Protein AF-A0A928VZV8-F1 (afdb_monomer_lite)

Radius of gyration: 18.61 Å; chains: 1; bounding box: 42×43×53 Å

Structure (mmCIF, N/CA/C/O backbone):
data_AF-A0A928VZV8-F1
#
_entry.id   AF-A0A928VZV8-F1
#
loop_
_atom_site.group_PDB
_atom_site.id
_atom_site.type_symbol
_atom_site.label_atom_id
_atom_site.label_alt_id
_atom_site.label_comp_id
_atom_site.label_asym_id
_atom_site.label_entity_id
_atom_site.label_seq_id
_atom_site.pdbx_PDB_ins_code
_atom_site.Cartn_x
_atom_site.Cartn_y
_atom_site.Cartn_z
_atom_site.occupancy
_atom_site.B_iso_or_equiv
_atom_site.auth_seq_id
_atom_site.auth_comp_id
_atom_site.auth_asym_id
_atom_site.auth_atom_id
_atom_site.pdbx_PDB_model_num
ATOM 1 N N . MET A 1 1 ? 14.884 25.981 -37.823 1.00 45.12 1 MET A N 1
ATOM 2 C CA . MET A 1 1 ? 15.821 24.951 -38.321 1.00 45.12 1 MET A CA 1
ATOM 3 C C . MET A 1 1 ? 16.487 24.314 -37.112 1.00 45.12 1 MET A C 1
ATOM 5 O O . MET A 1 1 ? 17.238 25.005 -36.440 1.00 45.12 1 MET A O 1
ATOM 9 N N . LEU A 1 2 ? 16.157 23.064 -36.769 1.00 53.84 2 LEU A N 1
ATOM 10 C CA . LEU A 1 2 ? 16.894 22.357 -35.717 1.00 53.84 2 LEU A CA 1
ATOM 11 C C . LEU A 1 2 ? 18.302 22.020 -36.240 1.00 53.84 2 LEU A C 1
ATOM 13 O O . LEU A 1 2 ? 18.408 21.544 -37.375 1.00 53.84 2 LEU A O 1
ATOM 17 N N . PRO A 1 3 ? 19.371 22.267 -35.464 1.00 58.59 3 PRO A N 1
ATOM 18 C CA . PRO A 1 3 ? 20.713 21.875 -35.865 1.00 58.59 3 PRO A CA 1
ATOM 19 C C . PRO A 1 3 ? 20.757 20.353 -36.040 1.00 58.59 3 PRO A C 1
ATOM 21 O O . PRO A 1 3 ? 20.327 19.602 -35.164 1.00 58.59 3 PRO A O 1
ATOM 24 N N . LYS A 1 4 ? 21.251 19.890 -37.194 1.00 60.06 4 LYS A N 1
ATOM 25 C CA . LYS A 1 4 ? 21.503 18.467 -37.436 1.00 60.06 4 LYS A CA 1
ATOM 26 C C . LYS A 1 4 ? 22.603 18.026 -36.473 1.00 60.06 4 LYS A C 1
ATOM 28 O O . LYS A 1 4 ? 23.766 18.363 -36.681 1.00 60.06 4 LYS A O 1
ATOM 33 N N . LEU A 1 5 ? 22.231 17.312 -35.411 1.00 60.09 5 LEU A N 1
ATOM 34 C CA . LEU A 1 5 ? 23.196 16.681 -34.515 1.00 60.09 5 LEU A CA 1
ATOM 35 C C . L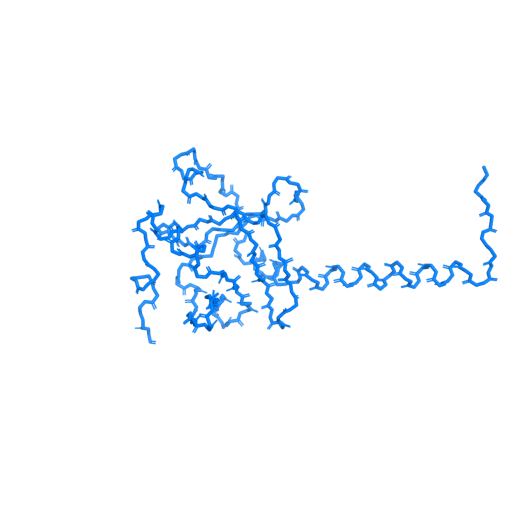EU A 1 5 ? 24.108 15.755 -35.345 1.00 60.09 5 LEU A C 1
ATOM 37 O O . LEU A 1 5 ? 23.586 14.970 -36.148 1.00 60.09 5 LEU A O 1
ATOM 41 N N . PRO A 1 6 ? 25.438 15.814 -35.169 1.00 64.44 6 PRO A N 1
ATOM 42 C CA . PRO A 1 6 ? 26.357 14.936 -35.883 1.00 64.44 6 PRO A CA 1
ATOM 43 C C . PRO A 1 6 ? 26.081 13.467 -35.513 1.00 64.44 6 PRO A C 1
ATOM 45 O O . PRO A 1 6 ? 25.949 13.124 -34.340 1.00 64.44 6 PRO A O 1
ATOM 48 N N . PHE A 1 7 ? 25.986 12.574 -36.503 1.00 56.41 7 PHE A N 1
ATOM 49 C CA . PHE A 1 7 ? 26.092 11.121 -36.280 1.00 56.41 7 PHE A CA 1
ATOM 50 C C . PHE A 1 7 ? 27.451 10.869 -35.606 1.00 56.41 7 PHE A C 1
ATOM 52 O O . PHE A 1 7 ? 28.440 11.328 -36.177 1.00 56.41 7 PHE A O 1
ATOM 59 N N . PRO A 1 8 ? 27.568 10.253 -34.406 1.00 63.66 8 PRO A N 1
ATOM 60 C CA . PRO A 1 8 ? 26.721 9.244 -33.739 1.00 63.66 8 PRO A CA 1
ATOM 61 C C . PRO A 1 8 ? 25.884 9.750 -32.543 1.00 63.66 8 PRO A C 1
ATOM 63 O O . PRO A 1 8 ? 25.265 8.960 -31.826 1.00 63.66 8 PRO A O 1
ATOM 66 N N . LEU A 1 9 ? 25.856 11.061 -32.311 1.00 68.50 9 LEU A N 1
ATOM 67 C CA . LEU A 1 9 ? 25.269 11.688 -31.123 1.00 68.50 9 LEU A CA 1
ATOM 68 C C . LEU A 1 9 ? 23.745 11.444 -31.035 1.00 68.50 9 LEU A C 1
ATOM 70 O O . LEU A 1 9 ? 23.211 11.279 -29.943 1.00 68.50 9 LEU A O 1
ATOM 74 N N . ASN A 1 10 ? 23.067 11.288 -32.181 1.00 73.75 10 ASN A N 1
ATOM 75 C CA . ASN A 1 10 ? 21.650 10.894 -32.259 1.00 73.75 10 ASN A CA 1
ATOM 76 C C . ASN A 1 10 ? 21.382 9.463 -31.766 1.00 73.75 10 ASN A C 1
ATOM 78 O O . ASN A 1 10 ? 20.370 9.225 -31.115 1.00 73.75 10 ASN A O 1
ATOM 82 N N . ILE A 1 11 ? 22.276 8.513 -32.065 1.00 80.94 11 ILE A N 1
ATOM 83 C CA . ILE A 1 11 ? 22.120 7.106 -31.662 1.00 80.94 11 ILE A CA 1
ATOM 84 C C . ILE A 1 11 ? 22.335 6.981 -30.154 1.00 80.94 11 ILE A C 1
ATOM 86 O O . ILE A 1 11 ? 21.543 6.339 -29.471 1.00 80.94 11 ILE A O 1
ATOM 90 N N . VAL A 1 12 ? 23.362 7.654 -29.625 1.00 82.75 12 VAL A N 1
ATOM 91 C CA . VAL A 1 12 ? 23.637 7.694 -28.181 1.00 82.75 12 VAL A CA 1
ATOM 92 C C . VAL A 1 12 ? 22.491 8.370 -27.426 1.00 82.75 12 VAL A C 1
ATOM 94 O O . VAL A 1 12 ? 22.046 7.844 -26.409 1.00 82.75 12 VAL A O 1
ATOM 97 N N . LEU A 1 13 ? 21.965 9.488 -27.938 1.00 84.06 13 LEU A N 1
ATOM 98 C CA . LEU A 1 13 ? 20.814 10.169 -27.343 1.00 84.06 13 LEU A CA 1
ATOM 99 C C . LEU A 1 13 ? 19.559 9.286 -27.359 1.00 84.06 13 LEU A C 1
ATOM 101 O O . LEU A 1 13 ? 18.855 9.210 -26.356 1.00 84.06 13 LEU A O 1
ATOM 105 N N . PHE A 1 14 ? 19.299 8.586 -28.466 1.00 85.75 14 PHE A N 1
ATOM 106 C CA . PHE A 1 14 ? 18.178 7.654 -28.569 1.00 85.75 14 PHE A CA 1
ATOM 107 C C . PHE A 1 14 ? 18.310 6.489 -27.580 1.00 85.75 14 PHE A C 1
ATOM 109 O O . PHE A 1 14 ? 17.363 6.200 -26.857 1.00 85.75 14 PHE A O 1
ATOM 116 N N . LEU A 1 15 ? 19.490 5.866 -27.485 1.00 86.31 15 LEU A N 1
ATOM 117 C CA . LEU A 1 15 ? 19.774 4.807 -26.510 1.00 86.31 15 LEU A CA 1
ATOM 118 C C . LEU A 1 15 ? 19.626 5.300 -25.066 1.00 86.31 15 LEU A C 1
ATOM 120 O O . LEU A 1 15 ? 19.030 4.605 -24.248 1.00 86.31 15 LEU A O 1
ATOM 124 N N . ALA A 1 16 ? 20.114 6.502 -24.753 1.00 85.62 16 ALA A N 1
ATOM 125 C CA . ALA A 1 16 ? 19.969 7.094 -23.427 1.00 85.62 16 ALA A CA 1
ATOM 126 C C . ALA A 1 16 ? 18.494 7.340 -23.077 1.00 85.62 16 ALA A C 1
ATOM 128 O O . ALA A 1 16 ? 18.045 6.948 -22.002 1.00 85.62 16 ALA A O 1
ATOM 129 N N . LEU A 1 17 ? 17.720 7.923 -23.996 1.00 86.44 17 LEU A N 1
ATOM 130 C CA . LEU A 1 17 ? 16.282 8.135 -23.810 1.00 86.44 17 LEU A CA 1
ATOM 131 C C . LEU A 1 17 ? 15.525 6.812 -23.672 1.00 86.44 17 LEU A C 1
ATOM 133 O O . LEU A 1 17 ? 14.652 6.699 -22.816 1.00 86.44 17 LEU A O 1
ATOM 137 N N . PHE A 1 18 ? 15.884 5.801 -24.463 1.00 86.44 18 PHE A N 1
ATOM 138 C CA . PHE A 1 18 ? 15.293 4.470 -24.393 1.00 86.44 18 PHE A CA 1
ATOM 139 C C . PHE A 1 18 ? 15.566 3.804 -23.040 1.00 86.44 18 PHE A C 1
ATOM 141 O O . PHE A 1 18 ? 14.638 3.340 -22.386 1.00 86.44 18 PHE A O 1
ATOM 148 N N . LEU A 1 19 ? 16.814 3.817 -22.563 1.00 84.94 19 LEU A N 1
ATOM 149 C CA . LEU A 1 19 ? 17.170 3.258 -21.256 1.00 84.94 19 LEU A CA 1
ATOM 150 C C . LEU A 1 19 ? 16.485 3.999 -20.103 1.00 84.94 19 LEU A C 1
ATOM 152 O O . LEU A 1 19 ? 16.002 3.359 -19.170 1.00 84.94 19 LEU A O 1
ATOM 156 N N . LEU A 1 20 ? 16.394 5.330 -20.177 1.00 82.12 20 LEU A N 1
ATOM 157 C CA . LEU A 1 20 ? 15.661 6.129 -19.193 1.00 82.12 20 LEU A CA 1
ATOM 158 C C . LEU A 1 20 ? 14.166 5.794 -19.199 1.00 82.12 20 LEU A C 1
ATOM 160 O O . LEU A 1 20 ? 13.581 5.624 -18.131 1.00 82.12 20 LEU A O 1
ATOM 164 N N . PHE A 1 21 ? 13.562 5.642 -20.379 1.00 80.75 21 PHE A N 1
ATOM 165 C CA . PHE A 1 21 ? 12.158 5.266 -20.517 1.00 80.75 21 PHE A CA 1
ATOM 166 C C . PHE A 1 21 ? 11.882 3.868 -19.951 1.00 80.75 21 PHE A C 1
ATOM 168 O O . PHE A 1 21 ? 10.964 3.701 -19.153 1.00 80.75 21 PHE A O 1
ATOM 175 N N . PHE A 1 22 ? 12.701 2.869 -20.286 1.00 77.25 22 PHE A N 1
ATOM 176 C CA . PHE A 1 22 ? 12.541 1.520 -19.738 1.00 77.25 22 PHE A CA 1
ATOM 177 C C . PHE A 1 22 ? 12.768 1.486 -18.226 1.00 77.25 22 PHE A C 1
ATOM 179 O O . PHE A 1 22 ? 11.971 0.883 -17.513 1.00 77.25 22 PHE A O 1
ATOM 186 N N . SER A 1 23 ? 13.793 2.178 -17.720 1.00 74.50 23 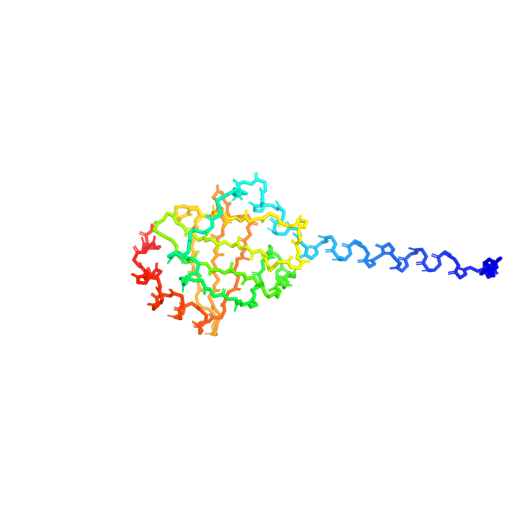SER A N 1
ATOM 187 C CA . SER A 1 23 ? 14.034 2.313 -16.276 1.00 74.50 23 SER A CA 1
ATOM 188 C C . SER A 1 23 ? 12.821 2.917 -15.557 1.00 74.50 23 SER A C 1
ATOM 190 O O . SER A 1 23 ? 12.379 2.405 -14.526 1.00 74.50 23 SER A O 1
ATOM 192 N N . TRP A 1 24 ? 12.212 3.946 -16.152 1.00 73.44 24 TRP A N 1
ATOM 193 C CA . TRP A 1 24 ? 10.980 4.545 -15.650 1.00 73.44 24 TRP A CA 1
ATOM 194 C C . TRP A 1 24 ? 9.812 3.549 -15.627 1.00 73.44 24 TRP A C 1
ATOM 196 O O . TRP A 1 24 ? 9.155 3.410 -14.596 1.00 73.44 24 TRP A O 1
ATOM 206 N N . VAL A 1 25 ? 9.578 2.810 -16.716 1.00 71.69 25 VAL A N 1
ATOM 207 C CA . VAL A 1 25 ? 8.499 1.808 -16.802 1.00 71.69 25 VAL A CA 1
ATOM 208 C C . VAL A 1 25 ? 8.685 0.699 -15.763 1.00 71.69 25 VAL A C 1
ATOM 210 O O . VAL A 1 25 ? 7.748 0.385 -15.031 1.00 71.69 25 VAL A O 1
ATOM 213 N N . PHE A 1 26 ? 9.898 0.153 -15.629 1.00 69.44 26 PHE A N 1
ATOM 214 C CA . PHE A 1 26 ? 10.187 -0.891 -14.642 1.00 69.44 26 PHE A CA 1
ATOM 215 C C . PHE A 1 26 ? 9.975 -0.410 -13.205 1.00 69.44 26 PHE A C 1
ATOM 217 O O . PHE A 1 26 ? 9.454 -1.164 -12.386 1.00 69.44 26 PHE A O 1
ATOM 224 N N . SER A 1 27 ? 10.296 0.853 -12.905 1.00 67.75 27 SER A N 1
ATOM 225 C CA . SER A 1 27 ? 10.070 1.424 -11.570 1.00 67.75 27 SER A CA 1
ATOM 226 C C . SER A 1 27 ? 8.590 1.483 -11.163 1.00 67.75 27 SER A C 1
ATOM 228 O O . SER A 1 27 ? 8.286 1.545 -9.972 1.00 67.75 27 SER A O 1
ATOM 230 N N . GLN A 1 28 ? 7.671 1.437 -12.137 1.00 73.06 28 GLN A N 1
ATOM 231 C CA . GLN A 1 28 ? 6.226 1.484 -11.914 1.00 73.06 28 GLN A CA 1
ATOM 232 C C . GLN A 1 28 ? 5.532 0.115 -11.993 1.00 73.06 28 GLN A C 1
ATOM 234 O O . GLN A 1 28 ? 4.343 0.026 -11.685 1.00 73.06 28 GLN A O 1
ATOM 239 N N . ALA A 1 29 ? 6.247 -0.950 -12.371 1.00 75.62 29 ALA A N 1
ATOM 240 C CA . ALA A 1 29 ? 5.663 -2.260 -12.670 1.00 75.62 29 ALA A CA 1
ATOM 241 C C . ALA A 1 29 ? 4.802 -2.818 -11.522 1.00 75.62 29 ALA A C 1
ATOM 243 O O . ALA A 1 29 ? 3.681 -3.258 -11.760 1.00 75.62 29 ALA A O 1
ATOM 244 N N . GLY A 1 30 ? 5.263 -2.699 -10.271 1.00 78.94 30 GLY A N 1
ATOM 245 C CA . GLY A 1 30 ? 4.505 -3.177 -9.107 1.00 78.94 30 GLY A CA 1
ATOM 246 C C . GLY A 1 30 ? 3.165 -2.460 -8.904 1.00 78.94 30 GLY A C 1
ATOM 247 O O . GLY A 1 30 ? 2.208 -3.069 -8.435 1.00 78.94 30 GLY A O 1
ATOM 248 N N . TRP A 1 31 ? 3.054 -1.182 -9.288 1.00 84.62 31 TRP A N 1
ATOM 249 C CA . TRP A 1 31 ? 1.766 -0.484 -9.241 1.00 84.62 31 TRP A CA 1
ATOM 250 C C . TRP A 1 31 ? 0.831 -0.971 -10.343 1.00 84.62 31 TRP A C 1
ATOM 252 O O . TRP A 1 31 ? -0.347 -1.187 -10.080 1.00 84.62 31 TRP A O 1
ATOM 262 N N . TYR A 1 32 ? 1.335 -1.148 -11.567 1.00 82.56 32 TYR A N 1
ATOM 263 C CA . TYR A 1 32 ? 0.512 -1.622 -12.681 1.00 82.56 32 TYR A CA 1
ATOM 264 C C . TYR A 1 32 ? -0.040 -3.028 -12.426 1.00 82.56 32 TYR A C 1
ATOM 266 O O . TYR A 1 32 ? -1.229 -3.242 -12.642 1.00 82.56 32 TYR A O 1
ATOM 274 N N . GLU A 1 33 ? 0.764 -3.937 -11.869 1.00 84.12 33 GLU A N 1
ATOM 275 C CA . GLU A 1 33 ? 0.296 -5.270 -11.462 1.00 84.12 33 GLU A CA 1
ATOM 276 C C . GLU A 1 33 ? -0.844 -5.185 -10.432 1.00 84.12 33 GLU A C 1
ATOM 278 O O . GLU A 1 33 ? -1.866 -5.859 -10.560 1.00 84.12 33 GLU A O 1
ATOM 283 N N . LEU A 1 34 ? -0.720 -4.306 -9.430 1.00 86.75 34 LEU A N 1
ATOM 284 C CA . LEU A 1 34 ? -1.803 -4.074 -8.471 1.00 86.75 34 LEU A CA 1
ATOM 285 C C . LEU A 1 34 ? -3.019 -3.402 -9.121 1.00 86.75 34 LEU A C 1
ATOM 287 O O . LEU A 1 34 ? -4.150 -3.694 -8.743 1.00 86.75 34 LEU A O 1
ATOM 291 N N . ALA A 1 35 ? -2.816 -2.516 -10.094 1.00 87.50 35 ALA A N 1
ATOM 292 C CA . ALA A 1 35 ? -3.886 -1.822 -10.800 1.00 87.50 35 ALA A CA 1
ATOM 293 C C . ALA A 1 35 ? -4.724 -2.749 -11.680 1.00 87.50 35 ALA A C 1
ATOM 295 O O . ALA A 1 35 ? -5.925 -2.521 -11.824 1.00 87.50 35 ALA A O 1
ATOM 296 N N . GLU A 1 36 ? -4.138 -3.798 -12.250 1.00 86.50 36 GLU A N 1
ATOM 297 C CA . GLU A 1 36 ? -4.902 -4.780 -13.022 1.00 86.50 36 GLU A CA 1
ATOM 298 C C . GLU A 1 36 ? -5.986 -5.461 -12.175 1.00 86.50 36 GLU A C 1
ATOM 300 O O . GLU A 1 36 ? -7.082 -5.712 -12.677 1.00 86.50 36 GLU A O 1
ATOM 305 N N . LEU A 1 37 ? -5.717 -5.672 -10.883 1.00 89.31 37 LEU A N 1
ATOM 306 C CA . LEU A 1 37 ? -6.608 -6.394 -9.971 1.00 89.31 37 LEU A CA 1
ATOM 307 C C . LEU A 1 37 ? -7.442 -5.485 -9.065 1.00 89.31 37 LEU A C 1
ATOM 309 O O . LEU A 1 37 ? -8.618 -5.751 -8.831 1.00 89.31 37 LEU A O 1
ATOM 313 N N . TYR A 1 38 ? -6.841 -4.413 -8.553 1.00 90.00 38 TYR A N 1
ATOM 314 C CA . TYR A 1 38 ? -7.381 -3.619 -7.446 1.00 90.00 38 TYR A CA 1
ATOM 315 C C . TYR A 1 38 ? -7.695 -2.171 -7.825 1.00 90.00 38 TYR A C 1
ATOM 317 O O . TYR A 1 38 ? -7.987 -1.365 -6.935 1.00 90.00 38 TYR A O 1
ATOM 325 N N . LYS A 1 39 ? -7.637 -1.805 -9.117 1.00 90.56 39 LYS A N 1
ATOM 326 C CA . LYS A 1 39 ? -8.035 -0.458 -9.554 1.00 90.56 39 LYS A CA 1
ATOM 327 C C . LYS A 1 39 ? -9.439 -0.130 -9.067 1.00 90.56 39 LYS A C 1
ATOM 329 O O . LYS A 1 39 ? -10.365 -0.934 -9.170 1.00 90.56 39 LYS A O 1
ATOM 334 N N . THR A 1 40 ? -9.604 1.087 -8.578 1.00 86.69 40 THR A N 1
ATOM 335 C CA . THR A 1 40 ? -10.882 1.560 -8.070 1.00 86.69 40 THR A CA 1
ATOM 336 C C . THR A 1 40 ? -11.197 2.959 -8.570 1.00 86.69 40 THR A C 1
ATOM 338 O O . THR A 1 40 ? -10.317 3.801 -8.724 1.00 86.69 40 THR A O 1
ATOM 341 N N . ASN A 1 41 ? -12.488 3.208 -8.787 1.00 82.44 41 ASN A N 1
ATOM 342 C CA . ASN A 1 41 ? -13.030 4.533 -9.093 1.00 82.44 41 ASN A CA 1
ATOM 343 C C . ASN A 1 41 ? -13.607 5.217 -7.846 1.00 82.44 41 ASN A C 1
ATOM 345 O O . ASN A 1 41 ? -14.260 6.257 -7.957 1.00 82.44 41 ASN A O 1
ATOM 349 N N . ILE A 1 42 ? -13.421 4.620 -6.663 1.00 79.12 42 ILE A N 1
ATOM 350 C CA . ILE A 1 42 ? -13.915 5.175 -5.407 1.00 79.12 42 ILE A CA 1
ATOM 351 C C . ILE A 1 42 ? -13.206 6.504 -5.158 1.00 79.12 42 ILE A C 1
ATOM 353 O O . ILE A 1 42 ? -12.004 6.555 -4.903 1.00 79.12 42 ILE A O 1
ATOM 357 N N . LYS A 1 43 ? -13.979 7.587 -5.211 1.00 71.50 43 LYS A N 1
ATOM 358 C CA . LYS A 1 43 ? -13.554 8.888 -4.708 1.00 71.50 43 LYS A CA 1
ATOM 359 C C . LYS A 1 43 ? -13.763 8.880 -3.200 1.00 71.50 43 LYS A C 1
ATOM 361 O O . LYS A 1 43 ? -14.870 8.615 -2.736 1.00 71.50 43 LYS A O 1
ATOM 366 N N . LEU A 1 44 ? -12.700 9.145 -2.447 1.00 73.25 44 LEU A N 1
ATOM 367 C CA . LEU A 1 44 ? -12.786 9.344 -1.002 1.00 73.25 44 LEU A CA 1
ATOM 368 C C . LEU A 1 44 ? -13.819 10.446 -0.718 1.00 73.25 44 LEU A C 1
ATOM 370 O O . LEU A 1 44 ? -13.676 11.562 -1.218 1.00 73.25 44 LEU A O 1
ATOM 374 N N . SER A 1 45 ? -14.862 10.137 0.056 1.00 69.31 45 SER A N 1
ATOM 375 C CA . SER A 1 45 ? -15.773 11.165 0.574 1.00 69.31 45 SER A CA 1
ATOM 376 C C . SER A 1 45 ? -15.008 12.105 1.505 1.00 69.31 45 SER A C 1
ATOM 378 O O . SER A 1 45 ? -13.994 11.709 2.078 1.00 69.31 45 SER A O 1
ATOM 380 N N . GLU A 1 46 ? -15.496 13.328 1.716 1.00 63.75 46 GLU A N 1
ATOM 381 C CA . GLU A 1 46 ? -14.816 14.329 2.559 1.00 63.75 46 GLU A CA 1
ATOM 382 C C . GLU A 1 46 ? -14.468 13.803 3.965 1.00 63.75 46 GLU A C 1
ATOM 384 O O . GLU A 1 46 ? -13.386 14.070 4.485 1.00 63.75 46 GLU A O 1
ATOM 389 N N . SER A 1 47 ? -15.333 12.965 4.543 1.00 64.19 47 SER A N 1
ATOM 390 C CA . SER A 1 47 ? -15.112 12.311 5.839 1.00 64.19 47 SER A CA 1
ATOM 391 C C . SER A 1 47 ? -13.966 11.290 5.848 1.00 64.19 47 SER A C 1
ATOM 393 O O . SER A 1 47 ? -13.313 11.111 6.873 1.00 64.19 47 SER A O 1
ATOM 395 N N . ILE A 1 48 ? -13.704 10.615 4.725 1.00 67.56 48 ILE A N 1
ATOM 396 C CA . ILE A 1 48 ? -12.617 9.634 4.587 1.00 67.56 48 ILE A CA 1
ATOM 397 C C . ILE A 1 48 ? -11.348 10.320 4.067 1.00 67.56 48 ILE A C 1
ATOM 399 O O . ILE A 1 48 ? -10.246 9.904 4.407 1.00 67.56 48 ILE A O 1
ATOM 403 N N . ALA A 1 49 ? -11.477 11.421 3.321 1.00 69.12 49 ALA A N 1
ATOM 404 C CA . ALA A 1 49 ? -10.357 12.255 2.889 1.00 69.12 49 ALA A CA 1
ATOM 405 C C . ALA A 1 49 ? -9.551 12.796 4.086 1.00 69.12 49 ALA A C 1
ATOM 407 O O . ALA A 1 49 ? -8.321 12.806 4.048 1.00 69.12 49 ALA A O 1
ATOM 408 N N . GLN A 1 50 ? -10.231 13.149 5.184 1.00 71.62 50 GLN A N 1
ATOM 409 C CA . GLN A 1 50 ? -9.594 13.524 6.455 1.00 71.62 50 GLN A CA 1
ATOM 410 C C . GLN A 1 50 ? -8.852 12.362 7.131 1.00 71.62 50 GLN A C 1
ATOM 412 O O . GLN A 1 50 ? -7.990 12.593 7.974 1.00 71.62 50 GLN A O 1
ATOM 417 N N . LYS A 1 51 ? -9.156 11.116 6.743 1.00 82.00 51 LYS A N 1
ATOM 418 C CA . LYS A 1 51 ? -8.524 9.902 7.264 1.00 82.00 51 LYS A CA 1
ATOM 419 C C . LYS A 1 51 ? -7.376 9.381 6.400 1.00 82.00 51 LYS A C 1
ATOM 421 O O . LYS A 1 51 ? -7.073 8.188 6.410 1.00 82.00 51 LYS A O 1
ATOM 426 N N . THR A 1 52 ? -6.757 10.265 5.624 1.00 84.69 52 THR A N 1
ATOM 427 C CA . THR A 1 52 ? -5.682 9.903 4.701 1.00 84.69 52 THR A CA 1
ATOM 428 C C . THR A 1 52 ? -4.357 10.541 5.081 1.00 84.69 52 THR A C 1
ATOM 430 O O . THR A 1 52 ? -4.307 11.611 5.687 1.00 84.69 52 THR A O 1
ATOM 433 N N . LYS A 1 53 ? -3.260 9.889 4.694 1.00 87.00 53 LYS A N 1
ATOM 434 C CA . LYS A 1 53 ? -1.902 10.402 4.868 1.00 87.00 53 LYS A CA 1
ATOM 435 C C . LYS A 1 53 ? -1.159 10.366 3.543 1.00 87.00 53 LYS A C 1
ATOM 437 O O . LYS A 1 53 ? -1.103 9.332 2.885 1.00 87.00 53 LYS A O 1
ATOM 442 N N . SER A 1 54 ? -0.544 11.487 3.177 1.00 86.94 54 SER A N 1
ATOM 443 C CA . SER A 1 54 ? 0.447 11.516 2.101 1.00 86.94 54 SER A CA 1
ATOM 444 C C . SER A 1 54 ? 1.791 11.033 2.639 1.00 86.94 54 SER A C 1
ATOM 446 O O . SER A 1 54 ? 2.286 11.559 3.638 1.00 86.94 54 SER A O 1
ATOM 448 N N . CYS A 1 55 ? 2.380 10.031 1.996 1.00 85.56 55 CYS A N 1
ATOM 449 C CA . CYS A 1 55 ? 3.657 9.463 2.405 1.00 85.56 55 CYS A CA 1
ATOM 450 C C . CYS A 1 55 ? 4.514 9.050 1.202 1.00 85.56 55 CYS A C 1
ATOM 452 O O . CYS A 1 55 ? 4.107 9.128 0.039 1.00 85.56 55 CYS A O 1
ATOM 454 N N . THR A 1 56 ? 5.747 8.642 1.494 1.00 84.31 56 THR A N 1
ATOM 455 C CA . THR A 1 56 ? 6.592 7.935 0.531 1.00 84.31 56 THR A CA 1
ATOM 456 C C . THR A 1 56 ? 6.533 6.454 0.859 1.00 84.31 56 THR A C 1
ATOM 458 O O . THR A 1 56 ? 6.847 6.068 1.984 1.00 84.31 56 THR A O 1
ATOM 461 N N . CYS A 1 57 ? 6.155 5.636 -0.115 1.00 84.88 57 CYS A N 1
ATOM 462 C CA . CYS A 1 57 ? 6.066 4.191 0.031 1.00 84.88 57 CYS A CA 1
ATOM 463 C C . CYS A 1 57 ? 6.892 3.494 -1.045 1.00 84.88 57 CYS A C 1
ATOM 465 O O . CYS A 1 57 ? 7.119 4.048 -2.122 1.00 84.88 57 CYS A O 1
ATOM 467 N N . ARG A 1 58 ? 7.337 2.266 -0.780 1.00 85.62 58 ARG A N 1
ATOM 468 C CA . ARG A 1 58 ? 7.916 1.422 -1.833 1.00 85.62 58 ARG A CA 1
ATOM 469 C C . ARG A 1 58 ? 6.898 0.381 -2.258 1.00 85.62 58 ARG A C 1
ATOM 471 O O . ARG A 1 58 ? 6.328 -0.273 -1.398 1.00 85.62 58 ARG A O 1
ATOM 478 N N . ILE A 1 59 ? 6.661 0.245 -3.555 1.00 83.56 59 ILE A N 1
ATOM 479 C CA . ILE A 1 59 ? 5.759 -0.760 -4.125 1.00 83.56 59 ILE A CA 1
ATOM 480 C C . ILE A 1 59 ? 6.566 -1.488 -5.180 1.00 83.56 59 ILE A C 1
ATOM 482 O O . ILE A 1 59 ? 6.843 -0.950 -6.250 1.00 83.56 59 ILE A O 1
ATOM 486 N N . SER A 1 60 ? 7.031 -2.686 -4.850 1.00 77.81 60 SER A N 1
ATOM 487 C CA . SER A 1 60 ? 7.850 -3.455 -5.780 1.00 77.81 60 SER A CA 1
ATOM 488 C C . SER A 1 60 ? 7.874 -4.928 -5.412 1.00 77.81 60 SER A C 1
ATOM 490 O O . SER A 1 60 ? 7.753 -5.293 -4.243 1.00 77.81 60 SER A O 1
ATOM 492 N N . LYS A 1 61 ? 8.112 -5.765 -6.419 1.00 70.44 61 LYS A N 1
ATOM 493 C CA . LYS A 1 61 ? 8.448 -7.178 -6.240 1.00 70.44 61 LYS A CA 1
ATOM 494 C C . LYS A 1 61 ? 9.921 -7.375 -5.846 1.00 70.44 61 LYS A C 1
ATOM 496 O O . LYS A 1 61 ? 10.229 -8.230 -5.027 1.00 7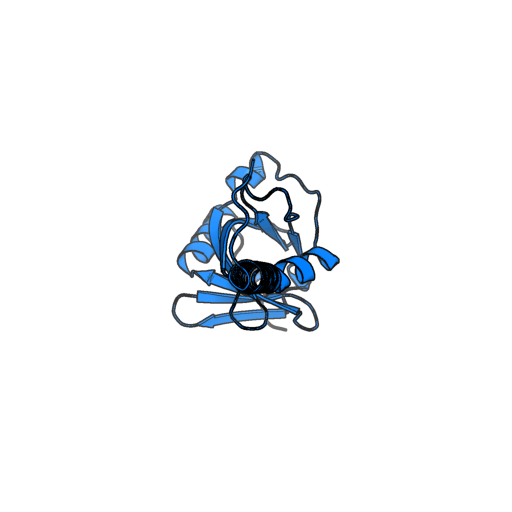0.44 61 LYS A O 1
ATOM 501 N N . ASN A 1 62 ? 10.811 -6.519 -6.367 1.00 61.34 62 ASN A N 1
ATOM 502 C CA . ASN A 1 62 ? 12.273 -6.654 -6.266 1.00 61.34 62 ASN A CA 1
ATOM 503 C C . ASN A 1 62 ? 12.965 -5.428 -5.627 1.00 61.34 62 ASN A C 1
ATOM 505 O O . ASN A 1 62 ? 14.043 -5.028 -6.064 1.00 61.34 62 ASN A O 1
ATOM 509 N N . SER A 1 63 ? 12.361 -4.793 -4.617 1.00 56.28 63 SER A N 1
ATOM 510 C CA . SER A 1 63 ? 12.896 -3.638 -3.850 1.00 56.28 63 SER A CA 1
ATOM 511 C C . SER A 1 63 ? 13.149 -2.323 -4.619 1.00 56.28 63 SER A C 1
ATOM 513 O O . SER A 1 63 ? 13.566 -1.323 -4.033 1.00 56.28 63 SER A O 1
ATOM 515 N N . THR A 1 64 ? 12.858 -2.286 -5.919 1.00 58.41 64 THR A N 1
ATOM 516 C CA . THR A 1 64 ? 13.129 -1.164 -6.826 1.00 58.41 64 THR A CA 1
ATOM 517 C C . THR A 1 64 ? 11.817 -0.544 -7.306 1.00 58.41 64 THR A C 1
ATOM 519 O O . THR A 1 64 ? 11.275 -0.890 -8.345 1.00 58.41 64 THR A O 1
ATOM 522 N N . GLY A 1 65 ? 11.261 0.363 -6.507 1.00 66.56 65 GLY A N 1
ATOM 523 C CA . GLY A 1 65 ? 10.031 1.080 -6.853 1.00 66.56 65 GLY A CA 1
ATOM 524 C C . GLY A 1 65 ? 9.610 1.976 -5.703 1.00 66.56 65 GLY A C 1
ATOM 525 O O . GLY A 1 65 ? 8.926 1.525 -4.792 1.00 66.56 65 GLY A O 1
ATOM 526 N N . SER A 1 66 ? 10.089 3.221 -5.692 1.00 75.38 66 SER A N 1
ATOM 527 C CA . SER A 1 66 ? 9.765 4.207 -4.655 1.00 75.38 66 SER A CA 1
ATOM 528 C C . SER A 1 66 ? 8.772 5.215 -5.208 1.00 75.38 66 SER A C 1
ATOM 530 O O . SER A 1 66 ? 9.052 5.895 -6.193 1.00 75.38 66 SER A O 1
ATOM 532 N N . PHE A 1 67 ? 7.628 5.327 -4.550 1.00 77.56 67 PHE A N 1
ATOM 533 C CA . PHE A 1 67 ? 6.561 6.240 -4.906 1.00 77.56 67 PHE A CA 1
ATOM 534 C C . PHE A 1 67 ? 6.475 7.330 -3.845 1.00 77.56 67 PHE A C 1
ATOM 536 O O . PHE A 1 67 ? 6.287 7.061 -2.659 1.00 77.56 67 PHE A O 1
ATOM 543 N N . LYS A 1 68 ? 6.632 8.581 -4.274 1.00 79.56 68 LYS A N 1
ATOM 544 C CA . LYS A 1 68 ? 6.534 9.753 -3.402 1.00 79.56 68 LYS A CA 1
ATOM 545 C C . LYS A 1 68 ? 5.153 10.380 -3.520 1.00 79.56 68 LYS A C 1
ATOM 547 O O . LYS A 1 68 ? 4.615 10.486 -4.618 1.00 79.56 68 LYS A O 1
ATOM 552 N N . GLY A 1 69 ? 4.626 10.850 -2.392 1.00 80.31 69 GLY A N 1
ATOM 553 C CA . GLY A 1 69 ? 3.346 11.553 -2.350 1.00 80.31 69 GLY A CA 1
ATOM 554 C C . GLY A 1 69 ? 2.161 10.639 -2.639 1.00 80.31 69 GLY A C 1
ATOM 555 O O . GLY A 1 69 ? 1.212 11.061 -3.290 1.00 80.31 69 GLY A O 1
ATOM 556 N N . ILE A 1 70 ? 2.221 9.381 -2.206 1.00 86.56 70 ILE A N 1
ATOM 557 C CA . ILE A 1 70 ? 1.066 8.489 -2.271 1.00 86.56 70 ILE A CA 1
ATOM 558 C C . ILE A 1 70 ? 0.168 8.790 -1.079 1.00 86.56 70 ILE A C 1
ATOM 560 O O . ILE A 1 70 ? 0.623 8.825 0.065 1.00 86.56 70 ILE A O 1
ATOM 564 N N . ILE A 1 71 ? -1.107 9.013 -1.367 1.00 89.25 71 ILE A N 1
ATOM 565 C CA . ILE A 1 71 ? -2.173 9.146 -0.387 1.00 89.25 71 ILE A CA 1
ATOM 566 C C . ILE A 1 71 ? -2.598 7.737 0.013 1.00 89.25 71 ILE A C 1
ATOM 568 O O . ILE A 1 71 ? -3.049 6.957 -0.824 1.00 89.25 71 ILE A O 1
ATOM 572 N N . ILE A 1 72 ? -2.454 7.419 1.293 1.00 90.94 72 ILE A N 1
ATOM 573 C CA . ILE A 1 72 ? -2.816 6.126 1.869 1.00 90.94 72 ILE A CA 1
ATOM 574 C C . ILE A 1 72 ? -3.934 6.323 2.881 1.00 90.94 72 ILE A C 1
ATOM 576 O O . ILE A 1 72 ? -3.951 7.321 3.604 1.00 90.94 72 ILE A O 1
ATOM 580 N N . ALA A 1 73 ? -4.861 5.370 2.935 1.00 91.38 73 ALA A N 1
ATOM 581 C CA . ALA A 1 73 ? -5.895 5.319 3.958 1.00 91.38 73 ALA A CA 1
ATOM 582 C C . ALA A 1 73 ? -6.164 3.876 4.389 1.00 91.38 73 ALA A C 1
ATOM 584 O O . ALA A 1 73 ? -6.222 2.973 3.550 1.00 91.38 73 ALA A O 1
ATOM 585 N N . PHE A 1 74 ? -6.379 3.668 5.687 1.00 91.69 74 PHE A N 1
ATOM 586 C CA . PHE A 1 74 ? -6.927 2.415 6.201 1.00 91.69 74 PHE A CA 1
ATOM 587 C C . PHE A 1 74 ? -8.443 2.542 6.253 1.00 91.69 74 PHE A C 1
ATOM 589 O O . PHE A 1 74 ? -8.992 3.369 6.981 1.00 91.69 74 PHE A O 1
ATOM 596 N N . LEU A 1 75 ? -9.118 1.738 5.439 1.00 89.69 75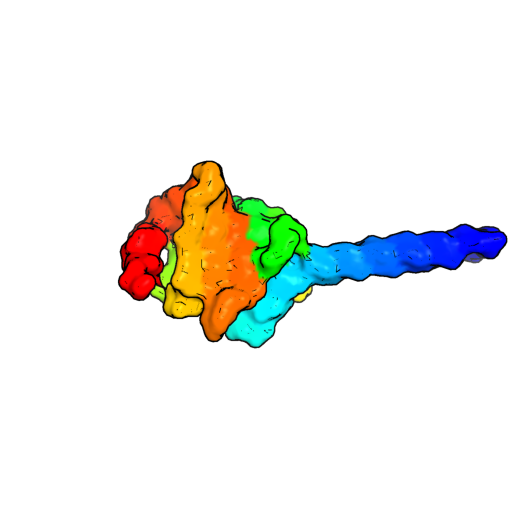 LEU A N 1
ATOM 597 C CA . LEU A 1 75 ? -10.571 1.657 5.392 1.00 89.69 75 LEU A CA 1
ATOM 598 C C . LEU A 1 75 ? -11.024 0.364 6.059 1.00 89.69 75 LEU A C 1
ATOM 600 O O . LEU A 1 75 ? -10.275 -0.606 6.146 1.00 89.69 75 LEU A O 1
ATOM 604 N N . SER A 1 76 ? -12.286 0.300 6.476 1.00 88.19 76 SER A N 1
ATOM 605 C CA . SER A 1 76 ? -12.863 -0.945 7.000 1.00 88.19 76 SER A CA 1
ATOM 606 C C . SER A 1 76 ? -12.801 -2.092 5.984 1.00 88.19 76 SER A C 1
ATOM 608 O O . SER A 1 76 ? -12.653 -3.248 6.370 1.00 88.19 76 SER A O 1
ATOM 610 N N . THR A 1 77 ? -12.876 -1.774 4.690 1.00 88.81 77 THR A N 1
ATOM 611 C CA . THR A 1 77 ? -12.856 -2.742 3.588 1.00 88.81 77 THR A CA 1
ATOM 612 C C . THR A 1 77 ? -11.452 -3.140 3.140 1.00 88.81 77 THR A C 1
ATOM 614 O O . THR A 1 77 ? -11.296 -4.199 2.537 1.00 88.81 77 THR A O 1
ATOM 617 N N . GLY A 1 78 ? -10.436 -2.310 3.385 1.00 91.00 78 GLY A N 1
ATOM 618 C CA . GLY A 1 78 ? -9.092 -2.561 2.879 1.00 91.00 78 GLY A CA 1
ATOM 619 C C . GLY A 1 78 ? -8.146 -1.371 2.963 1.00 91.00 78 GLY A C 1
ATOM 620 O O . GLY A 1 78 ? -8.458 -0.322 3.528 1.00 91.00 78 GLY A O 1
ATOM 621 N N . LEU A 1 79 ? -6.993 -1.548 2.334 1.00 91.75 79 LEU A N 1
ATOM 622 C CA . LEU A 1 79 ? -5.967 -0.540 2.159 1.00 91.75 79 LEU A CA 1
ATOM 623 C C . LEU A 1 79 ? -6.219 0.255 0.875 1.00 91.75 79 LEU A C 1
ATOM 625 O O . LEU A 1 79 ? -6.187 -0.295 -0.226 1.00 91.75 79 LEU A O 1
ATOM 629 N N . TYR A 1 80 ? -6.439 1.558 1.011 1.00 91.94 80 TYR A N 1
ATOM 630 C CA . TYR A 1 80 ? -6.579 2.460 -0.126 1.00 91.94 80 TYR A CA 1
ATOM 631 C C . TYR A 1 80 ? -5.246 3.138 -0.443 1.00 91.94 80 TYR A C 1
ATOM 633 O O . TYR A 1 80 ? -4.593 3.673 0.455 1.00 91.94 80 TYR A O 1
ATOM 641 N N . LEU A 1 81 ? -4.871 3.149 -1.721 1.00 90.50 81 LEU A N 1
ATOM 642 C CA . LEU A 1 81 ? -3.679 3.814 -2.244 1.00 90.50 81 LEU A CA 1
ATOM 643 C C . LEU A 1 81 ? -4.090 4.711 -3.409 1.00 90.50 81 LEU A C 1
ATOM 645 O O . LEU A 1 81 ? -4.706 4.254 -4.365 1.00 90.50 81 LEU A O 1
ATOM 649 N N . SER A 1 82 ? -3.718 5.981 -3.376 1.00 88.25 82 SER A N 1
ATOM 650 C CA . SER A 1 82 ? -3.957 6.909 -4.478 1.00 88.25 82 SER A CA 1
ATOM 651 C C . SER A 1 82 ? -2.697 7.699 -4.765 1.00 88.25 82 SER A C 1
ATOM 653 O O . SER A 1 82 ? -2.075 8.209 -3.831 1.00 88.25 82 SER A O 1
ATOM 655 N N . PRO A 1 83 ? -2.313 7.866 -6.034 1.00 84.31 83 PRO A N 1
ATOM 656 C CA . PRO A 1 83 ? -1.276 8.825 -6.358 1.00 84.31 83 PRO A CA 1
ATOM 657 C C . PRO A 1 83 ? -1.722 10.243 -5.984 1.00 84.31 83 PRO A C 1
ATOM 659 O O . PRO A 1 83 ? -2.918 10.550 -5.947 1.00 84.31 83 PRO A O 1
ATOM 662 N N . SER A 1 84 ? -0.752 11.118 -5.710 1.00 74.12 84 SER A N 1
ATOM 663 C CA . SER A 1 84 ? -1.005 12.559 -5.637 1.00 74.12 84 SER A CA 1
ATOM 664 C C . SER A 1 84 ? -1.556 13.077 -6.970 1.00 74.12 84 SER A C 1
ATOM 666 O O . SER A 1 84 ? -1.282 12.519 -8.033 1.00 74.12 84 SER A O 1
ATOM 668 N N . ILE A 1 85 ? -2.285 14.194 -6.902 1.00 62.25 85 ILE A N 1
ATOM 669 C CA . ILE A 1 85 ? -2.985 14.882 -8.003 1.00 62.25 85 ILE A CA 1
ATOM 670 C C . ILE A 1 85 ? -2.086 15.139 -9.230 1.00 62.25 85 ILE A C 1
ATOM 672 O O . ILE A 1 85 ? -2.585 15.273 -10.342 1.00 62.25 85 ILE A O 1
ATOM 676 N N . LEU A 1 86 ? -0.762 15.169 -9.055 1.00 56.81 86 LEU A N 1
ATOM 677 C CA . LEU A 1 86 ? 0.201 15.358 -10.144 1.00 56.81 86 LEU A CA 1
ATOM 678 C C . LEU A 1 86 ? 0.409 14.118 -11.035 1.00 56.81 86 LEU A C 1
ATOM 680 O O . LEU A 1 86 ? 1.047 14.240 -12.076 1.00 56.81 86 LEU A O 1
ATOM 684 N N . ASN A 1 87 ? -0.096 12.938 -10.655 1.00 58.88 87 ASN A N 1
ATOM 685 C CA . ASN A 1 87 ? 0.152 11.677 -11.361 1.00 58.88 87 ASN A CA 1
ATOM 686 C C . ASN A 1 87 ? -1.150 11.061 -11.907 1.00 58.88 87 ASN A C 1
ATOM 688 O O . ASN A 1 87 ? -1.580 9.986 -11.497 1.00 58.88 87 ASN A O 1
ATOM 692 N N . THR A 1 88 ? -1.787 11.754 -12.855 1.00 58.78 88 THR A N 1
ATOM 693 C CA . THR A 1 88 ? -3.106 11.405 -13.425 1.00 58.78 88 THR A CA 1
ATOM 694 C C . THR A 1 88 ? -3.133 10.088 -14.213 1.00 58.78 88 THR A C 1
ATOM 696 O O . THR A 1 88 ? -4.205 9.553 -14.479 1.00 58.78 88 THR A O 1
ATOM 699 N N . PHE A 1 89 ? -1.972 9.556 -14.603 1.00 71.12 89 PHE A N 1
ATOM 700 C CA . PHE A 1 89 ? -1.867 8.312 -15.379 1.00 71.12 89 PHE A CA 1
ATOM 701 C C . PHE A 1 89 ? -1.871 7.047 -14.517 1.00 71.12 89 PHE A C 1
ATOM 703 O O . PHE A 1 89 ? -1.926 5.942 -15.050 1.00 71.12 89 PHE A O 1
ATOM 710 N N . ILE A 1 90 ? -1.814 7.199 -13.194 1.00 78.44 90 ILE A N 1
ATOM 711 C CA . ILE A 1 90 ? -1.775 6.087 -12.254 1.00 78.44 90 ILE A CA 1
ATOM 712 C C . ILE A 1 90 ? -3.161 5.967 -11.594 1.00 78.44 90 ILE A C 1
ATOM 714 O O . ILE A 1 90 ? -3.656 6.949 -11.041 1.00 78.44 90 ILE A O 1
ATOM 718 N N . PRO A 1 91 ? -3.830 4.803 -11.653 1.00 87.00 91 PRO A N 1
ATOM 719 C CA . PRO A 1 91 ? -5.139 4.641 -11.032 1.00 87.00 91 PRO A CA 1
ATOM 720 C C . PRO A 1 91 ? -5.011 4.467 -9.517 1.00 87.00 91 PRO A C 1
ATOM 722 O O . PRO A 1 91 ? -4.041 3.884 -9.027 1.00 87.00 91 PRO A O 1
ATOM 725 N N . SER A 1 92 ? -6.028 4.914 -8.781 1.00 89.69 92 SER A N 1
ATOM 726 C CA . SER A 1 92 ? -6.184 4.580 -7.365 1.00 89.69 92 SER A CA 1
ATOM 727 C C . SER A 1 92 ? -6.477 3.093 -7.186 1.00 89.69 92 SER A C 1
ATOM 729 O O . SER A 1 92 ? -7.123 2.462 -8.026 1.00 89.69 92 SER A O 1
ATOM 731 N N . LEU A 1 93 ? -6.035 2.545 -6.062 1.00 91.38 93 LEU A N 1
ATOM 732 C CA . LEU A 1 93 ? -6.143 1.141 -5.702 1.00 91.38 93 LEU A CA 1
ATOM 733 C C . LEU A 1 93 ? -6.912 0.998 -4.390 1.00 91.38 93 LEU A C 1
ATOM 735 O O . LEU A 1 93 ? -6.725 1.784 -3.461 1.00 91.38 93 LEU A O 1
ATOM 739 N N . LEU A 1 94 ? -7.739 -0.039 -4.299 1.00 92.69 94 LEU A N 1
ATOM 740 C CA . LEU A 1 94 ? -8.311 -0.499 -3.040 1.00 92.69 94 LEU A CA 1
ATOM 741 C C . LEU A 1 94 ? -8.023 -1.988 -2.894 1.00 92.69 94 LEU A C 1
ATOM 743 O O . LEU A 1 94 ? -8.655 -2.808 -3.552 1.00 92.69 94 LEU A O 1
ATOM 747 N N . ILE A 1 95 ? -7.072 -2.315 -2.027 1.00 92.19 95 ILE A N 1
ATOM 748 C CA . ILE A 1 95 ? -6.643 -3.687 -1.770 1.00 92.19 95 ILE A CA 1
ATOM 749 C C . ILE A 1 95 ? -7.414 -4.201 -0.550 1.00 92.19 95 ILE A C 1
ATOM 751 O O . ILE A 1 95 ? -7.223 -3.668 0.547 1.00 92.19 95 ILE A O 1
ATOM 755 N N . PRO A 1 96 ? -8.302 -5.195 -0.697 1.00 91.94 96 PRO A N 1
ATOM 756 C CA . PRO A 1 96 ? -9.037 -5.758 0.429 1.00 91.94 96 PRO A CA 1
ATOM 757 C C . PRO A 1 96 ? -8.095 -6.355 1.478 1.00 91.94 96 PRO A C 1
ATOM 759 O O . PRO A 1 96 ? -7.093 -6.968 1.123 1.00 91.94 96 PRO A O 1
ATOM 762 N N . TRP A 1 97 ? -8.444 -6.259 2.765 1.00 91.44 97 TRP A N 1
ATOM 763 C CA . TRP A 1 97 ? -7.615 -6.833 3.841 1.00 91.44 97 TRP A CA 1
ATOM 764 C C . TRP A 1 97 ? -7.349 -8.333 3.653 1.00 91.44 97 TRP A C 1
ATOM 766 O O . TRP A 1 97 ? -6.240 -8.791 3.894 1.00 91.44 97 TRP A O 1
ATOM 776 N N . ARG A 1 98 ? -8.339 -9.077 3.140 1.00 90.00 98 ARG A N 1
ATOM 777 C CA . ARG A 1 98 ? -8.228 -10.515 2.830 1.00 90.00 98 ARG A CA 1
ATOM 778 C C . ARG A 1 98 ? -7.168 -10.859 1.776 1.00 90.00 98 ARG A C 1
ATOM 780 O O . ARG A 1 98 ? -6.732 -12.002 1.717 1.00 90.00 98 ARG A O 1
ATOM 787 N N . ASP A 1 99 ? -6.802 -9.891 0.938 1.00 90.00 99 ASP A N 1
ATOM 788 C CA . ASP A 1 99 ? -5.835 -10.068 -0.144 1.00 90.00 99 ASP A CA 1
ATOM 789 C C . ASP A 1 99 ? -4.434 -9.590 0.284 1.00 90.00 99 ASP A C 1
ATOM 791 O O .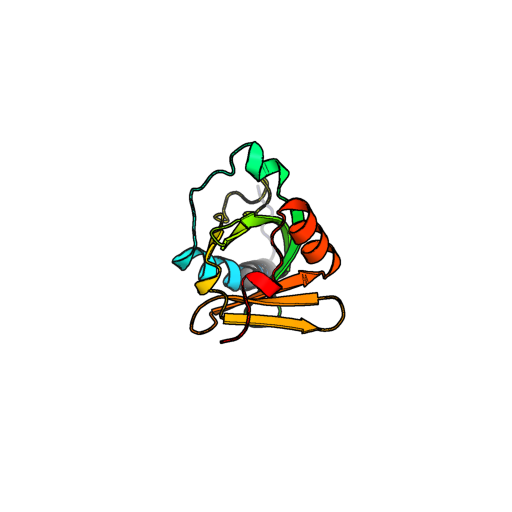 ASP A 1 99 ? -3.509 -9.562 -0.527 1.00 90.00 99 ASP A O 1
ATOM 795 N N . ILE A 1 100 ? -4.259 -9.225 1.560 1.00 89.75 100 ILE A N 1
ATOM 796 C CA . ILE A 1 100 ? -2.959 -8.995 2.188 1.00 89.75 100 ILE A CA 1
ATOM 797 C C . ILE A 1 100 ? -2.575 -10.283 2.911 1.00 89.75 100 ILE A C 1
ATOM 799 O O . ILE A 1 100 ? -3.143 -10.622 3.945 1.00 89.75 100 ILE A O 1
ATOM 803 N N . SER A 1 101 ? -1.632 -11.024 2.336 1.00 85.00 101 SER A N 1
ATOM 804 C CA . SER A 1 101 ? -1.301 -12.379 2.780 1.00 85.00 101 SER A CA 1
ATOM 805 C C . SER A 1 101 ? -0.528 -12.404 4.094 1.00 85.00 101 SER A C 1
ATOM 807 O O . SER A 1 101 ? -0.702 -13.319 4.892 1.00 85.00 101 SER A O 1
ATOM 809 N N . ASN A 1 102 ? 0.336 -11.414 4.317 1.00 85.88 102 ASN A N 1
ATOM 810 C CA . ASN A 1 102 ? 1.127 -11.287 5.534 1.00 85.88 102 ASN A CA 1
ATOM 811 C C . ASN A 1 102 ? 1.609 -9.837 5.713 1.00 85.88 102 ASN A C 1
ATOM 813 O O . ASN A 1 102 ? 1.585 -9.034 4.769 1.00 85.88 102 ASN A O 1
ATOM 817 N N . TYR A 1 103 ? 2.115 -9.518 6.902 1.00 89.38 103 TYR A N 1
ATOM 818 C CA . TYR A 1 103 ? 2.920 -8.332 7.145 1.00 89.38 103 TYR A CA 1
ATOM 819 C C . TYR A 1 103 ? 4.162 -8.662 7.985 1.00 89.38 103 TYR A C 1
ATOM 821 O O . TYR A 1 103 ? 4.116 -9.474 8.903 1.00 89.38 103 TYR A O 1
ATOM 829 N N . GLU A 1 104 ? 5.283 -8.009 7.688 1.00 90.31 104 GLU A N 1
ATOM 830 C CA . GLU A 1 104 ? 6.501 -8.087 8.500 1.00 90.31 104 GLU A CA 1
ATOM 831 C C . GLU A 1 104 ? 6.941 -6.690 8.942 1.00 90.31 104 GLU A C 1
ATOM 833 O O . GLU A 1 104 ? 6.811 -5.712 8.201 1.00 90.31 104 GLU A O 1
ATOM 838 N N . MET A 1 105 ? 7.485 -6.590 10.155 1.00 88.19 105 MET A N 1
ATOM 839 C CA . MET A 1 105 ? 8.159 -5.385 10.628 1.00 88.19 105 MET A CA 1
ATOM 840 C C . MET A 1 105 ? 9.668 -5.630 10.594 1.00 88.19 105 MET A C 1
ATOM 842 O O . MET A 1 105 ? 10.189 -6.437 11.362 1.00 88.19 105 MET A O 1
ATOM 846 N N . LEU A 1 106 ? 10.377 -4.912 9.725 1.00 87.25 106 LEU A N 1
ATOM 847 C CA . LEU A 1 106 ? 11.829 -4.988 9.592 1.00 87.25 106 LEU A CA 1
ATOM 848 C C . LEU A 1 106 ? 12.450 -3.632 9.907 1.00 87.25 106 LEU A C 1
ATOM 850 O O . LEU A 1 106 ? 12.342 -2.679 9.136 1.00 87.25 106 LEU A O 1
ATOM 854 N N . GLY A 1 107 ? 13.120 -3.543 11.055 1.00 89.75 107 GLY A N 1
ATOM 855 C CA . GLY A 1 107 ? 13.722 -2.291 11.506 1.00 89.75 107 GLY A CA 1
ATOM 856 C C . GLY A 1 107 ? 12.652 -1.231 11.753 1.00 89.75 107 GLY A C 1
ATOM 857 O O . GLY A 1 107 ? 11.865 -1.379 12.681 1.00 89.75 107 GLY A O 1
ATOM 858 N N . ASP A 1 108 ? 12.630 -0.173 10.944 1.00 90.75 108 ASP A N 1
ATOM 859 C CA . ASP A 1 108 ? 11.650 0.923 11.024 1.00 90.75 108 ASP A CA 1
ATOM 860 C C . ASP A 1 108 ? 10.607 0.898 9.890 1.00 90.75 108 ASP A C 1
ATOM 862 O O . ASP A 1 108 ? 9.887 1.866 9.648 1.00 90.75 108 ASP A O 1
ATOM 866 N N . GLU A 1 109 ? 10.511 -0.223 9.178 1.00 90.75 109 GLU A N 1
ATOM 867 C CA . GLU A 1 109 ? 9.612 -0.387 8.041 1.00 90.75 109 GLU A CA 1
ATOM 868 C C . GLU A 1 109 ? 8.620 -1.532 8.284 1.00 90.75 109 GLU A C 1
ATOM 870 O O . GLU A 1 109 ? 8.980 -2.604 8.770 1.00 90.75 109 GLU A O 1
ATOM 875 N N . TYR A 1 110 ? 7.362 -1.302 7.919 1.00 90.75 110 TYR A N 1
ATOM 876 C CA . TYR A 1 110 ? 6.347 -2.329 7.722 1.00 90.75 110 TYR A CA 1
ATOM 877 C C . TYR A 1 110 ? 6.333 -2.735 6.260 1.00 90.75 110 TYR A C 1
ATOM 879 O O . TYR A 1 110 ? 6.330 -1.879 5.374 1.00 90.75 110 TYR A O 1
ATOM 887 N N . ARG A 1 111 ? 6.266 -4.034 6.002 1.00 91.38 111 ARG A N 1
ATOM 888 C CA . ARG A 1 111 ? 6.098 -4.591 4.665 1.00 91.38 111 ARG A CA 1
ATOM 889 C C . ARG A 1 111 ? 4.824 -5.409 4.624 1.00 91.38 111 ARG A C 1
ATOM 891 O O . ARG A 1 111 ? 4.672 -6.347 5.393 1.00 91.38 111 ARG A O 1
ATOM 898 N N . PHE A 1 112 ? 3.934 -5.042 3.718 1.00 91.00 112 PHE A N 1
ATOM 899 C CA . PHE A 1 112 ? 2.680 -5.724 3.445 1.00 91.00 112 PHE A CA 1
ATOM 900 C C . PHE A 1 112 ? 2.843 -6.534 2.169 1.00 91.00 112 PHE A C 1
ATOM 902 O O . PHE A 1 112 ? 3.223 -5.987 1.131 1.00 91.00 112 PHE A O 1
ATOM 909 N N . TYR A 1 113 ? 2.553 -7.825 2.242 1.00 90.56 113 TYR A N 1
ATOM 910 C CA . TYR A 1 113 ? 2.579 -8.716 1.090 1.00 90.56 113 TYR A CA 1
ATOM 911 C C . TYR A 1 113 ? 1.195 -8.718 0.446 1.00 90.56 113 TYR A C 1
ATOM 913 O O . TYR A 1 113 ? 0.218 -9.152 1.051 1.00 90.56 113 TYR A O 1
ATOM 921 N N . LEU A 1 114 ? 1.102 -8.168 -0.762 1.00 90.06 114 LEU A N 1
ATOM 922 C CA . LEU A 1 114 ? -0.157 -7.908 -1.453 1.00 90.06 114 LEU A CA 1
ATOM 923 C C . LEU A 1 114 ? -0.401 -8.967 -2.535 1.00 90.06 114 LEU A C 1
ATOM 925 O O . LEU A 1 114 ? 0.466 -9.205 -3.381 1.00 90.06 114 LEU A O 1
ATOM 929 N N . GLY A 1 115 ? -1.598 -9.549 -2.545 1.00 82.38 115 GLY A N 1
ATOM 930 C CA . GLY A 1 115 ? -2.038 -10.601 -3.461 1.00 82.38 115 GLY A CA 1
ATOM 931 C C . GLY A 1 115 ? -1.983 -12.009 -2.858 1.00 82.38 115 GLY A C 1
ATOM 932 O O . GLY A 1 115 ? -1.212 -12.285 -1.938 1.00 82.38 115 GLY A O 1
ATOM 933 N N . ASN A 1 116 ? -2.793 -12.914 -3.415 1.00 73.19 116 ASN A N 1
ATOM 934 C CA . ASN A 1 116 ? -2.802 -14.339 -3.082 1.00 73.19 116 ASN A CA 1
ATOM 935 C C . ASN A 1 116 ? -2.806 -15.194 -4.374 1.00 73.19 116 ASN A C 1
ATOM 937 O O . ASN A 1 116 ? -3.861 -15.312 -5.001 1.00 73.19 116 ASN A O 1
ATOM 941 N N . PRO A 1 117 ? -1.659 -15.767 -4.807 1.00 73.44 117 PRO A N 1
ATOM 942 C CA . PRO A 1 117 ? -0.323 -15.677 -4.198 1.00 73.44 117 PRO A CA 1
ATOM 943 C C . PRO A 1 117 ? 0.259 -14.256 -4.268 1.00 73.44 117 PRO A C 1
ATOM 945 O O . PRO A 1 117 ? -0.184 -13.448 -5.078 1.00 73.44 117 PRO A O 1
ATOM 948 N N . THR A 1 118 ? 1.253 -13.945 -3.429 1.00 78.25 118 THR A N 1
ATOM 949 C CA . THR A 1 118 ? 1.835 -12.596 -3.334 1.00 78.25 118 THR A CA 1
ATOM 950 C C . THR A 1 118 ? 2.362 -12.094 -4.678 1.00 78.25 118 THR A C 1
ATOM 952 O O . THR A 1 118 ? 3.242 -12.701 -5.291 1.00 78.25 118 THR A O 1
ATOM 955 N N . ILE A 1 119 ? 1.859 -10.935 -5.094 1.00 79.19 119 ILE A N 1
ATOM 956 C CA . ILE A 1 119 ? 2.187 -10.275 -6.359 1.00 79.19 119 ILE A CA 1
ATOM 957 C C . ILE A 1 119 ? 3.248 -9.201 -6.122 1.00 79.19 119 ILE A C 1
ATOM 959 O O . ILE A 1 119 ? 4.241 -9.131 -6.843 1.00 79.19 119 ILE A O 1
ATOM 963 N N . THR A 1 120 ? 3.070 -8.384 -5.080 1.00 86.12 120 THR A N 1
ATOM 964 C CA . THR A 1 120 ? 3.917 -7.216 -4.808 1.00 86.12 120 THR A CA 1
ATOM 965 C C . THR A 1 120 ? 4.010 -6.931 -3.308 1.00 86.12 120 THR A C 1
ATOM 967 O O . THR A 1 120 ? 3.118 -7.287 -2.542 1.00 86.12 120 THR A O 1
ATOM 970 N N . VAL A 1 121 ? 5.094 -6.279 -2.879 1.00 88.69 121 VAL A N 1
ATOM 971 C CA . VAL A 1 121 ? 5.281 -5.833 -1.494 1.00 88.69 121 VAL A CA 1
ATOM 972 C C . VAL A 1 121 ? 5.131 -4.319 -1.411 1.00 88.69 121 VAL A C 1
ATOM 974 O O . VAL A 1 121 ? 5.800 -3.580 -2.140 1.00 88.69 121 VAL A O 1
ATOM 977 N N . LEU A 1 122 ? 4.276 -3.859 -0.498 1.00 90.25 122 LEU A N 1
ATOM 978 C CA . LEU A 1 122 ? 4.186 -2.460 -0.100 1.00 90.25 122 LEU A CA 1
ATOM 979 C C . LEU A 1 122 ? 5.002 -2.244 1.171 1.00 90.25 122 LEU A C 1
ATOM 981 O O . LEU A 1 122 ? 4.723 -2.846 2.200 1.00 90.25 122 LEU A O 1
ATOM 985 N N . THR A 1 123 ? 5.974 -1.344 1.126 1.00 90.56 123 THR A N 1
ATOM 986 C CA . THR A 1 123 ? 6.762 -0.935 2.287 1.00 90.56 123 THR A CA 1
ATOM 987 C C . THR A 1 123 ? 6.373 0.467 2.735 1.00 90.56 123 THR A C 1
ATOM 989 O O . THR A 1 123 ? 6.447 1.417 1.949 1.00 90.56 123 THR A O 1
ATOM 992 N N . LEU A 1 124 ? 6.010 0.595 4.009 1.00 91.25 124 LEU A N 1
ATOM 993 C CA . LEU A 1 124 ? 5.702 1.847 4.695 1.00 91.25 124 LEU A CA 1
ATOM 994 C C . LEU A 1 124 ? 6.618 2.023 5.899 1.00 91.25 124 LEU A C 1
ATOM 996 O O . LEU A 1 124 ? 7.045 1.048 6.508 1.00 91.25 124 LEU A O 1
ATOM 1000 N N . ARG A 1 125 ? 6.895 3.267 6.285 1.00 91.44 125 ARG A N 1
ATOM 1001 C CA . ARG A 1 125 ? 7.580 3.522 7.556 1.00 91.44 125 ARG A CA 1
ATOM 1002 C C . ARG A 1 125 ? 6.649 3.249 8.731 1.00 91.44 125 ARG A C 1
ATOM 1004 O O . ARG A 1 125 ? 5.445 3.501 8.641 1.00 91.44 125 ARG A O 1
ATOM 1011 N N . ARG A 1 126 ? 7.215 2.808 9.855 1.00 91.75 126 ARG A N 1
ATOM 1012 C CA . ARG A 1 126 ? 6.488 2.586 11.113 1.00 91.75 126 ARG A CA 1
ATOM 1013 C C . ARG A 1 126 ? 5.706 3.822 11.542 1.00 91.75 126 ARG A C 1
ATOM 1015 O O . ARG A 1 126 ? 4.544 3.690 11.904 1.00 91.75 126 ARG A O 1
ATOM 1022 N N . GLU A 1 127 ? 6.319 5.001 11.471 1.00 92.00 127 GLU A N 1
ATOM 1023 C CA . GLU A 1 127 ? 5.664 6.274 11.805 1.00 92.00 127 GLU A CA 1
ATOM 1024 C C . GLU A 1 127 ? 4.374 6.481 10.996 1.00 92.00 127 GLU A C 1
ATOM 1026 O O . GLU A 1 127 ? 3.321 6.774 11.554 1.00 92.00 127 GLU A O 1
ATOM 1031 N N . THR A 1 128 ? 4.423 6.212 9.688 1.00 91.25 128 THR A N 1
ATOM 1032 C CA . THR A 1 128 ? 3.275 6.364 8.787 1.00 91.25 128 THR A CA 1
ATOM 1033 C C . THR A 1 128 ? 2.166 5.388 9.143 1.00 91.25 128 THR A C 1
ATOM 1035 O O . THR A 1 128 ? 0.999 5.764 9.166 1.00 91.25 128 THR A O 1
ATOM 1038 N N . VAL A 1 129 ? 2.529 4.142 9.444 1.00 91.75 129 VAL A N 1
ATOM 1039 C CA . VAL A 1 129 ? 1.571 3.124 9.870 1.00 91.75 129 VAL A CA 1
ATOM 1040 C C . VAL A 1 129 ? 0.888 3.527 11.174 1.00 91.75 129 VAL A C 1
ATOM 1042 O O . VAL A 1 129 ? -0.334 3.534 11.226 1.00 91.75 129 VAL A O 1
ATOM 1045 N N . ARG A 1 130 ? 1.645 3.942 12.195 1.00 91.81 130 ARG A N 1
ATOM 1046 C CA . ARG A 1 130 ? 1.080 4.354 13.491 1.00 91.81 130 ARG A CA 1
ATOM 1047 C C . ARG A 1 130 ? 0.137 5.545 13.373 1.00 91.81 130 ARG A C 1
ATOM 1049 O O . ARG A 1 130 ? -0.916 5.571 14.009 1.00 91.81 130 ARG A O 1
ATOM 1056 N N . GLU A 1 131 ? 0.488 6.519 12.543 1.00 91.38 131 GLU A N 1
ATOM 1057 C CA . GLU A 1 131 ? -0.400 7.643 12.256 1.00 91.38 131 GLU A CA 1
ATOM 1058 C C . GLU A 1 131 ? -1.681 7.185 11.548 1.00 91.38 131 GLU A C 1
ATOM 1060 O O . GLU A 1 131 ? -2.769 7.614 11.924 1.00 91.38 131 GLU A O 1
ATOM 1065 N N . LEU A 1 132 ? -1.576 6.287 10.563 1.00 91.50 132 LEU A N 1
ATOM 1066 C CA . LEU A 1 132 ? -2.738 5.727 9.873 1.00 91.50 132 LEU A CA 1
ATOM 1067 C C . LEU A 1 132 ? -3.645 4.941 10.825 1.00 91.50 132 LEU A C 1
ATOM 1069 O O . LEU A 1 132 ? -4.860 5.119 10.759 1.00 91.50 132 LEU A O 1
ATOM 1073 N N . GLU A 1 133 ? -3.091 4.136 11.734 1.00 92.50 133 GLU A N 1
ATOM 1074 C CA . GLU A 1 133 ? -3.856 3.435 12.777 1.00 92.50 133 GLU A CA 1
ATOM 1075 C C . GLU A 1 133 ? -4.598 4.437 13.672 1.00 92.50 133 GLU A C 1
ATOM 1077 O O . GLU A 1 133 ? -5.805 4.316 13.873 1.00 92.50 133 GLU A O 1
ATOM 1082 N N . THR A 1 134 ? -3.910 5.495 14.114 1.00 91.75 134 THR A N 1
ATOM 1083 C CA . THR A 1 134 ? -4.484 6.545 14.975 1.00 91.75 134 THR A CA 1
ATOM 1084 C C . THR A 1 134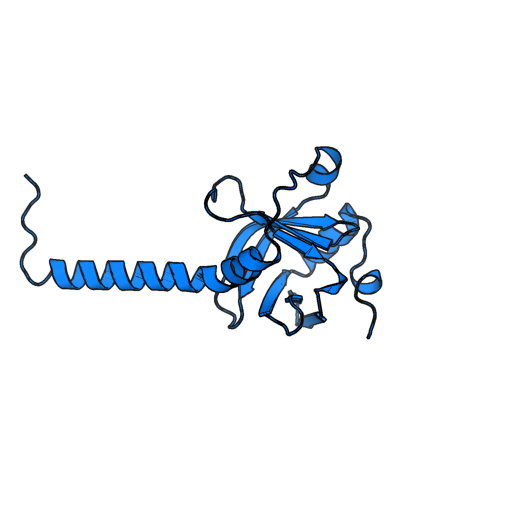 ? -5.627 7.295 14.284 1.00 91.75 134 THR A C 1
ATOM 1086 O O . THR A 1 134 ? -6.678 7.527 14.875 1.00 91.75 134 THR A O 1
ATOM 1089 N N . ILE A 1 135 ? -5.436 7.677 13.021 1.00 91.38 135 ILE A N 1
ATOM 1090 C CA . ILE A 1 135 ? -6.402 8.476 12.259 1.00 91.38 135 ILE A CA 1
ATOM 1091 C C . ILE A 1 135 ? -7.618 7.632 11.838 1.00 91.38 135 ILE A C 1
ATOM 1093 O O . ILE A 1 135 ? -8.756 8.113 11.812 1.00 91.38 135 ILE A O 1
ATOM 1097 N N . SER A 1 136 ? -7.389 6.371 11.471 1.00 87.44 136 SER A N 1
ATOM 1098 C CA . SER A 1 136 ? -8.451 5.471 11.018 1.00 87.44 136 SER A CA 1
ATOM 1099 C C . SER A 1 136 ? -9.216 4.821 12.171 1.00 87.44 136 SER A C 1
ATOM 1101 O O . SER A 1 136 ? -10.408 4.542 12.008 1.00 87.44 136 SER A O 1
ATOM 1103 N N . GLY A 1 137 ? -8.559 4.621 13.319 1.00 88.69 137 GLY A N 1
ATOM 1104 C CA . GLY A 1 137 ? -9.029 3.772 14.412 1.00 88.69 137 GLY A CA 1
ATOM 1105 C C . GLY A 1 137 ? -8.956 2.278 14.080 1.00 88.69 137 GLY A C 1
ATOM 1106 O O . GLY A 1 137 ? -9.706 1.495 14.656 1.00 88.69 137 GLY A O 1
ATOM 1107 N N . ILE A 1 138 ? -8.135 1.887 13.100 1.00 88.25 138 ILE A N 1
ATOM 1108 C CA . ILE A 1 138 ? -7.971 0.501 12.650 1.00 88.25 138 ILE A CA 1
ATOM 1109 C C . ILE A 1 138 ? -6.539 0.071 12.942 1.00 88.25 138 ILE A C 1
ATOM 1111 O O . ILE A 1 138 ? -5.616 0.569 12.302 1.00 88.25 138 ILE A O 1
ATOM 1115 N N . GLU A 1 139 ? -6.367 -0.879 13.856 1.00 90.06 139 GLU A N 1
ATOM 1116 C CA . GLU A 1 139 ? -5.073 -1.519 14.090 1.00 90.06 139 GLU A CA 1
ATOM 1117 C C . GLU A 1 139 ? -4.831 -2.623 13.058 1.00 90.06 139 GLU A C 1
ATOM 1119 O O . GLU A 1 139 ? -5.725 -3.412 12.733 1.00 90.06 139 GLU A O 1
ATOM 1124 N N . ILE A 1 140 ? -3.612 -2.696 12.521 1.00 86.19 140 ILE A N 1
ATOM 1125 C CA . ILE A 1 140 ? -3.266 -3.726 11.531 1.00 86.19 140 ILE A CA 1
ATOM 1126 C C . ILE A 1 140 ? -3.296 -5.117 12.163 1.00 86.19 140 ILE A C 1
ATOM 1128 O O . ILE A 1 140 ? -3.734 -6.069 11.515 1.00 86.19 140 ILE A O 1
ATOM 1132 N N . SER A 1 141 ? -2.870 -5.233 13.424 1.00 84.75 141 SER A N 1
ATOM 1133 C CA . SER A 1 141 ? -2.915 -6.479 14.197 1.00 84.75 141 SER A CA 1
ATOM 1134 C C . SER A 1 141 ? -4.316 -7.085 14.239 1.00 84.75 141 SER A C 1
ATOM 1136 O O . SER A 1 141 ? -4.453 -8.300 14.130 1.00 84.75 141 SER A O 1
ATOM 1138 N N . ASP A 1 142 ? -5.358 -6.256 14.302 1.00 84.38 142 ASP A N 1
ATOM 1139 C CA . ASP A 1 142 ? -6.751 -6.714 14.348 1.00 84.38 142 ASP A CA 1
ATOM 1140 C C . ASP A 1 142 ? -7.274 -7.166 12.980 1.00 84.38 142 ASP A C 1
ATOM 1142 O O . ASP A 1 142 ? -8.242 -7.919 12.884 1.00 84.38 142 ASP A O 1
ATOM 1146 N N . ARG A 1 143 ? -6.671 -6.669 11.894 1.00 83.31 143 ARG A N 1
ATOM 1147 C CA . ARG A 1 143 ? -7.107 -6.953 10.518 1.00 83.31 143 ARG A CA 1
ATOM 1148 C C . ARG A 1 143 ? -6.356 -8.101 9.871 1.00 83.31 143 ARG A C 1
ATOM 1150 O O . ARG A 1 143 ? -6.921 -8.748 8.994 1.00 83.31 143 ARG A O 1
ATOM 1157 N N . LEU A 1 144 ? -5.111 -8.323 10.276 1.00 81.12 144 LEU A N 1
ATOM 1158 C CA . LEU A 1 144 ? -4.200 -9.298 9.676 1.00 81.12 144 LEU A CA 1
ATOM 1159 C C . LEU A 1 144 ? -3.818 -10.421 10.654 1.00 81.12 144 LEU A C 1
ATOM 1161 O O . LEU A 1 144 ? -2.791 -11.070 10.472 1.00 81.12 144 LEU A O 1
ATOM 1165 N N . THR A 1 145 ? -4.608 -10.645 11.708 1.00 62.25 145 THR A N 1
ATOM 1166 C CA . THR A 1 145 ? -4.313 -11.651 12.736 1.00 62.25 145 THR A CA 1
ATOM 1167 C C . THR A 1 145 ? -4.337 -13.072 12.155 1.00 62.25 145 THR A C 1
ATOM 1169 O O . THR A 1 145 ? -5.388 -13.564 11.758 1.00 62.25 145 THR A O 1
ATOM 1172 N N . ASN A 1 146 ? -3.145 -13.684 12.127 1.00 44.78 146 ASN A N 1
ATOM 1173 C CA . ASN A 1 146 ? -2.774 -15.097 11.953 1.00 44.78 146 ASN A CA 1
ATOM 1174 C C . ASN A 1 146 ? -3.812 -16.036 11.304 1.00 44.78 146 ASN A C 1
ATOM 1176 O O . ASN A 1 146 ? -4.658 -16.601 11.998 1.00 44.78 146 ASN A O 1
ATOM 1180 N N . ASN A 1 147 ? -3.623 -16.309 10.008 1.00 40.66 147 ASN A N 1
ATOM 1181 C CA . ASN A 1 147 ? -3.801 -17.669 9.485 1.00 40.66 147 ASN A CA 1
ATOM 1182 C C . ASN A 1 147 ? -2.497 -18.451 9.663 1.00 40.66 147 ASN A C 1
ATOM 1184 O O . ASN A 1 147 ? -1.431 -17.857 9.381 1.00 40.66 147 ASN A O 1
#

Sequence (147 aa):
MLPKLPFPLNIVLFLALFLLFFSWVFSQAGWYELAELYKTNIKLSESIAQKTKSCTCRISKNSTGSFKGIIIAFLSTGLYLSPSILNTFIPSLLIPWRDISNYEMLGDEYRFYLGNPTITVLTLRRETVRELETISGIEISDRLTNN

Foldseek 3Di:
DPPDDDPPVVVVVVVVVVVVVVLVVQLCVQLVQQCVPFFDPDDQDPLQQQLWDFAWKAKFPPRRHIAHRWIWAQDPQAIWTDHPPVCVVGGIGGAGLVQFQDWDDDDQWIWTQGGVVGDIIMIDGNVNLVSNCVSHVDDNCVSHPDD

pLDDT: mean 80.79, std 11.6, range [40.66, 92.69]

Secondary structure (DSSP, 8-state):
----PPTTHHHHHHHHHHHHHHHHHHHHHHHHHHHHHHB---PPPHHHHTT-EEEEEEEESSS--EEEEEEEEE-SSEEEEEE-TT-TTS--EEEEGGGEEEEEEETTEEEEEETTTT-EEEEEEHHHHHHHHHHHT--HHHHS---